Protein AF-A0A9E6DZT6-F1 (afdb_monomer_lite)

Sequence (75 aa):
MTKQSLTTDQAIRNEANKVIAALSNPNYPVDPVVAESVIESLHAIAESLELEVAKTLRIRLIAIRNNIHVNQVVA

Secondary structure (DSSP, 8-state):
-------HHHHHHHHHHHHHHHHT-SSSPPPHHHHHHHHHHHHHHHHHTT-THHHHHHHHHHHHHTT---PPPP-

pLDDT: mean 91.8, std 11.76, range [35.19, 98.5]

Foldseek 3Di:
DDPPDDDPLRVLLVVLQVLLCQCVPPPHHDDLVVNLVSLVVSLVVCVVVVHPCNVVSVVQSVCSVVVHRGDRRDD

Radius of gyration: 12.69 Å; chains: 1; bounding box: 28×32×33 Å

Structure (mmCIF, N/CA/C/O backbone):
data_AF-A0A9E6DZT6-F1
#
_entry.id   AF-A0A9E6DZT6-F1
#
loop_
_atom_site.group_PDB
_atom_site.id
_atom_site.type_symbol
_atom_site.label_atom_id
_atom_site.label_al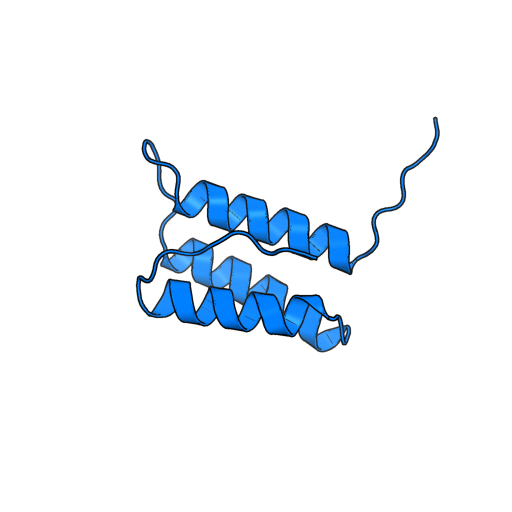t_id
_atom_site.label_comp_id
_atom_site.label_asym_id
_atom_site.label_entity_id
_atom_site.label_seq_id
_atom_site.pdbx_PDB_ins_code
_atom_site.Cartn_x
_atom_site.Cartn_y
_atom_site.Cartn_z
_atom_site.occupancy
_atom_site.B_iso_or_equiv
_atom_site.auth_seq_id
_atom_site.auth_comp_id
_atom_site.auth_asym_id
_atom_site.auth_atom_id
_atom_site.pdbx_PDB_model_num
ATOM 1 N N . MET A 1 1 ? 0.923 24.395 19.763 1.00 35.19 1 MET A N 1
ATOM 2 C CA . MET A 1 1 ? 1.075 23.247 18.840 1.00 35.19 1 MET A CA 1
ATOM 3 C C . MET A 1 1 ? -0.262 22.534 18.732 1.00 35.19 1 MET A C 1
ATOM 5 O O . MET A 1 1 ? -0.684 21.918 19.700 1.00 35.19 1 MET A O 1
ATOM 9 N N . THR A 1 2 ? -0.953 22.642 17.602 1.00 45.78 2 THR A N 1
ATOM 10 C CA . THR A 1 2 ? -2.133 21.819 17.309 1.00 45.78 2 THR A CA 1
ATOM 11 C C . THR A 1 2 ? -1.651 20.485 16.739 1.00 45.78 2 THR A C 1
ATOM 13 O O . THR A 1 2 ? -1.062 20.443 15.663 1.00 45.78 2 THR A O 1
ATOM 16 N N . LYS A 1 3 ? -1.837 19.384 17.477 1.00 54.97 3 LYS A N 1
ATOM 17 C CA . LYS A 1 3 ? -1.632 18.035 16.929 1.00 54.97 3 LYS A CA 1
ATOM 18 C C . LYS A 1 3 ? -2.751 17.784 15.916 1.00 54.97 3 LYS A C 1
ATOM 20 O O . LYS A 1 3 ? -3.900 17.633 16.317 1.00 54.97 3 LYS A O 1
ATOM 25 N N . GLN A 1 4 ? -2.439 17.762 14.622 1.00 58.38 4 GLN A N 1
ATOM 26 C CA . GLN A 1 4 ? -3.351 17.180 13.640 1.00 58.38 4 GLN A CA 1
ATOM 27 C C . GLN A 1 4 ? -3.375 15.669 13.883 1.00 58.38 4 GLN A C 1
ATOM 29 O O . GLN A 1 4 ? -2.367 14.992 13.698 1.00 58.38 4 GLN A O 1
ATOM 34 N N . SER A 1 5 ? -4.506 15.157 14.366 1.00 69.00 5 SER A N 1
ATOM 35 C CA . SER A 1 5 ? -4.722 13.717 14.478 1.00 69.00 5 SER A CA 1
ATOM 36 C C . SER A 1 5 ? -5.136 13.201 13.106 1.00 69.00 5 SER A C 1
ATOM 38 O O . SER A 1 5 ? -6.218 13.536 12.632 1.00 69.00 5 SER A O 1
ATOM 40 N N . LEU A 1 6 ? -4.278 12.410 12.463 1.00 82.44 6 LEU A N 1
ATOM 41 C CA . LEU A 1 6 ? -4.687 11.623 11.303 1.00 82.44 6 LEU A CA 1
ATOM 42 C C . LEU A 1 6 ? -5.625 10.501 11.756 1.00 82.44 6 LEU A C 1
ATOM 44 O O . LEU A 1 6 ? -5.412 9.911 12.818 1.00 82.44 6 LEU A O 1
ATOM 48 N N . THR A 1 7 ? -6.629 10.177 10.943 1.00 91.06 7 THR A N 1
ATOM 49 C CA . THR A 1 7 ? -7.349 8.910 11.117 1.00 91.06 7 THR A CA 1
ATOM 50 C C . THR A 1 7 ? -6.454 7.749 10.678 1.00 91.06 7 THR A C 1
ATOM 52 O O . THR A 1 7 ? -5.562 7.917 9.841 1.00 91.06 7 THR A O 1
ATOM 55 N N . THR A 1 8 ? -6.690 6.553 11.219 1.00 92.50 8 THR A N 1
ATOM 56 C CA . THR A 1 8 ? -5.945 5.346 10.825 1.00 92.50 8 THR A CA 1
ATOM 57 C C . THR A 1 8 ? -6.055 5.079 9.322 1.00 92.50 8 THR A C 1
ATOM 59 O O . THR A 1 8 ? -5.059 4.748 8.683 1.00 92.50 8 THR A O 1
ATOM 62 N N . ASP A 1 9 ? -7.234 5.315 8.738 1.00 91.50 9 ASP A N 1
ATOM 63 C CA . ASP A 1 9 ? -7.476 5.187 7.297 1.00 91.50 9 ASP A CA 1
ATOM 64 C C . ASP A 1 9 ? -6.579 6.131 6.477 1.00 91.50 9 ASP A C 1
ATOM 66 O O . ASP A 1 9 ? -5.870 5.696 5.567 1.00 91.50 9 ASP A O 1
ATOM 70 N N . GLN A 1 10 ? -6.510 7.410 6.867 1.00 93.62 10 GLN A N 1
ATOM 71 C CA . GLN A 1 10 ? -5.633 8.389 6.220 1.00 93.62 10 GLN A CA 1
ATOM 72 C C . GLN A 1 10 ? -4.153 8.007 6.355 1.00 93.62 10 GLN A C 1
ATOM 74 O O . GLN A 1 10 ? -3.380 8.205 5.418 1.00 93.62 10 GLN A O 1
ATOM 79 N N . ALA A 1 11 ? -3.744 7.465 7.505 1.00 94.88 11 ALA A N 1
ATOM 80 C CA . ALA A 1 11 ? -2.354 7.091 7.746 1.00 94.88 11 ALA A CA 1
ATOM 81 C C . ALA A 1 11 ? -1.928 5.923 6.845 1.00 94.88 11 ALA A C 1
ATOM 83 O O . ALA A 1 11 ? -0.896 6.006 6.177 1.00 94.88 11 ALA A O 1
ATOM 84 N N . ILE A 1 12 ? -2.761 4.883 6.764 1.00 96.69 12 ILE A N 1
ATOM 85 C CA . ILE A 1 12 ? -2.539 3.722 5.893 1.00 96.69 12 ILE A CA 1
ATOM 86 C C . ILE A 1 12 ? -2.522 4.145 4.421 1.00 96.69 12 ILE A C 1
ATOM 88 O O . ILE A 1 12 ? -1.625 3.753 3.672 1.00 96.69 12 ILE A O 1
ATOM 92 N N . ARG A 1 13 ? -3.470 4.993 4.008 1.00 96.31 13 ARG A N 1
ATOM 93 C CA . ARG A 1 13 ? -3.530 5.536 2.646 1.00 96.31 13 ARG A CA 1
ATOM 94 C C . ARG A 1 13 ? -2.260 6.290 2.270 1.00 96.31 13 ARG A C 1
ATOM 96 O O . ARG A 1 13 ? -1.709 6.073 1.193 1.00 96.31 13 ARG A O 1
ATOM 103 N N . ASN A 1 14 ? -1.794 7.167 3.156 1.00 96.25 14 ASN A N 1
ATOM 104 C CA . ASN A 1 14 ? -0.583 7.947 2.929 1.00 96.25 14 ASN A CA 1
ATOM 105 C C . ASN A 1 14 ? 0.644 7.048 2.782 1.00 96.25 14 ASN A C 1
ATOM 107 O O . ASN A 1 14 ? 1.482 7.310 1.921 1.00 96.25 14 ASN A O 1
ATOM 111 N N . GLU A 1 15 ? 0.748 5.989 3.584 1.00 96.81 15 GLU A N 1
ATOM 112 C CA . GLU A 1 15 ? 1.870 5.058 3.488 1.00 96.81 15 GLU A CA 1
ATOM 113 C C . GLU A 1 15 ? 1.832 4.243 2.192 1.00 96.81 15 GLU A C 1
ATOM 115 O O . GLU A 1 15 ? 2.830 4.181 1.475 1.00 96.81 15 GLU A O 1
ATOM 120 N N . ALA A 1 16 ? 0.662 3.726 1.810 1.00 97.38 16 ALA A N 1
ATOM 121 C CA . ALA A 1 16 ? 0.489 3.041 0.531 1.00 97.38 16 ALA A CA 1
ATOM 122 C C . ALA A 1 16 ? 0.884 3.934 -0.658 1.00 97.38 16 ALA A C 1
ATOM 124 O O . ALA A 1 16 ? 1.573 3.495 -1.577 1.00 97.38 16 ALA A O 1
ATOM 125 N N . ASN A 1 17 ? 0.510 5.212 -0.614 1.00 97.56 17 ASN A N 1
ATOM 126 C CA . ASN A 1 17 ? 0.837 6.185 -1.654 1.00 97.56 17 ASN A CA 1
ATOM 127 C C . ASN A 1 17 ? 2.341 6.461 -1.783 1.00 97.56 17 ASN A C 1
ATOM 129 O O . ASN A 1 17 ? 2.834 6.604 -2.907 1.00 97.56 17 ASN A O 1
ATOM 133 N N . LYS A 1 18 ? 3.094 6.455 -0.675 1.00 96.81 18 LYS A N 1
ATOM 134 C CA . LYS A 1 18 ? 4.565 6.534 -0.719 1.00 96.81 18 LYS A CA 1
ATOM 135 C C . LYS A 1 18 ? 5.175 5.316 -1.404 1.00 96.81 18 LYS A C 1
ATOM 137 O O . LYS A 1 18 ? 6.062 5.482 -2.236 1.00 96.81 18 LYS A O 1
ATOM 142 N N . VAL A 1 19 ? 4.683 4.114 -1.099 1.00 96.56 19 VAL A N 1
ATOM 143 C CA . VAL A 1 19 ? 5.158 2.869 -1.729 1.00 96.56 19 VAL A CA 1
ATOM 144 C C . VAL A 1 19 ? 4.877 2.886 -3.231 1.00 96.56 19 VAL A C 1
ATOM 146 O O . VAL A 1 19 ? 5.770 2.605 -4.025 1.00 96.56 19 VAL A O 1
ATOM 149 N N . ILE A 1 20 ? 3.67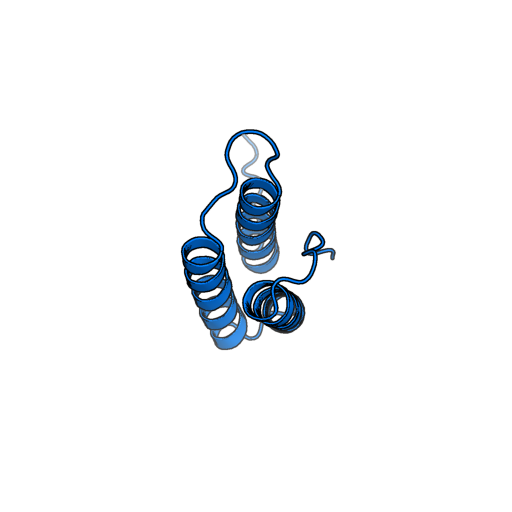3 3.297 -3.639 1.00 95.81 20 ILE A N 1
ATOM 150 C CA . ILE A 1 20 ? 3.296 3.416 -5.058 1.00 95.81 20 ILE A CA 1
ATOM 151 C C . ILE A 1 20 ? 4.175 4.449 -5.781 1.00 95.81 20 ILE A C 1
ATOM 153 O O . ILE A 1 20 ? 4.606 4.220 -6.915 1.00 95.81 20 ILE A O 1
ATOM 157 N N . ALA A 1 21 ? 4.473 5.576 -5.129 1.00 95.62 21 ALA A N 1
ATOM 158 C CA . ALA A 1 21 ? 5.363 6.594 -5.681 1.00 95.62 21 ALA A CA 1
ATOM 159 C C . ALA A 1 21 ? 6.807 6.083 -5.820 1.00 95.62 21 ALA A C 1
ATOM 161 O O . ALA A 1 21 ? 7.452 6.352 -6.831 1.00 95.62 21 ALA A O 1
ATOM 162 N N . ALA A 1 22 ? 7.297 5.311 -4.845 1.00 94.88 22 ALA A N 1
ATOM 163 C CA . ALA A 1 22 ? 8.611 4.674 -4.907 1.00 94.88 22 ALA A CA 1
ATOM 164 C C . ALA A 1 22 ? 8.685 3.609 -6.013 1.00 94.88 22 ALA A C 1
ATOM 166 O O . ALA A 1 22 ? 9.695 3.517 -6.704 1.00 94.88 22 ALA A O 1
ATOM 167 N N . LEU A 1 23 ? 7.608 2.846 -6.225 1.00 93.94 23 LEU A N 1
ATOM 168 C CA . LEU A 1 23 ? 7.521 1.840 -7.289 1.00 93.94 23 LEU A CA 1
ATOM 169 C C . LEU A 1 23 ? 7.566 2.490 -8.677 1.00 93.94 23 LEU A C 1
ATOM 171 O O . LEU A 1 23 ? 8.148 1.946 -9.608 1.00 93.94 23 LEU A O 1
ATOM 175 N N . SER A 1 24 ? 6.979 3.681 -8.798 1.00 88.12 24 SER A N 1
ATOM 176 C CA . SER A 1 24 ? 6.912 4.447 -10.048 1.00 88.12 24 SER A CA 1
ATOM 177 C C . SER A 1 24 ? 8.077 5.430 -10.223 1.00 88.12 24 SER A C 1
ATOM 179 O O . SER A 1 24 ? 8.031 6.276 -11.118 1.00 88.12 24 SER A O 1
ATOM 181 N N . ASN A 1 25 ? 9.102 5.378 -9.365 1.00 91.44 25 ASN A N 1
ATOM 182 C CA . ASN A 1 25 ? 10.224 6.305 -9.445 1.00 91.44 25 ASN A CA 1
ATOM 183 C C . ASN A 1 25 ? 11.109 5.972 -10.663 1.00 91.44 25 ASN A C 1
ATOM 185 O O . ASN A 1 25 ? 11.645 4.868 -10.732 1.00 91.44 25 ASN A O 1
ATOM 189 N N . PRO A 1 26 ? 11.319 6.911 -11.605 1.00 88.25 26 PRO A N 1
ATOM 190 C CA . PRO A 1 26 ? 12.033 6.624 -12.850 1.00 88.25 26 PRO A CA 1
ATOM 191 C C . PRO A 1 26 ? 13.538 6.398 -12.662 1.00 88.25 26 PRO A C 1
ATOM 193 O O . PRO A 1 26 ? 14.175 5.805 -13.526 1.00 88.25 26 PRO A O 1
ATOM 196 N N . ASN A 1 27 ? 14.114 6.880 -11.559 1.00 91.19 27 ASN A N 1
ATOM 197 C CA . ASN A 1 27 ? 15.556 6.824 -11.320 1.00 91.19 27 ASN A CA 1
ATOM 198 C C . ASN A 1 27 ? 15.952 5.649 -10.419 1.00 91.19 27 ASN A C 1
ATOM 200 O O . ASN A 1 27 ? 17.060 5.132 -10.530 1.00 91.19 27 ASN A O 1
ATOM 204 N N . TYR A 1 28 ? 15.071 5.263 -9.498 1.00 86.00 28 TYR A N 1
ATOM 205 C CA . TYR A 1 28 ? 15.313 4.215 -8.507 1.00 86.00 28 TYR A CA 1
ATOM 206 C C . TYR A 1 28 ? 13.981 3.559 -8.114 1.00 86.00 28 TYR A C 1
ATOM 208 O O . TYR A 1 28 ? 13.454 3.829 -7.032 1.00 86.00 28 TYR A O 1
ATOM 216 N N . PRO A 1 29 ? 13.391 2.736 -8.998 1.00 88.69 29 PRO A N 1
ATOM 217 C CA . PRO A 1 29 ? 12.152 2.049 -8.673 1.00 88.69 29 PRO A CA 1
ATOM 218 C C . PRO A 1 29 ? 12.395 1.058 -7.532 1.00 88.69 29 PRO A C 1
ATOM 220 O O . PRO A 1 29 ? 13.398 0.338 -7.527 1.00 88.69 29 PRO A O 1
ATOM 223 N N . VAL A 1 30 ? 11.478 1.008 -6.562 1.00 93.94 30 VAL A N 1
ATOM 224 C CA . VAL A 1 30 ? 11.489 -0.087 -5.584 1.00 93.94 30 VAL A CA 1
ATOM 225 C C . VAL A 1 30 ? 11.165 -1.407 -6.289 1.00 93.94 30 VAL A C 1
ATOM 227 O O . VAL A 1 30 ? 10.401 -1.426 -7.254 1.00 93.94 30 VAL A O 1
ATOM 230 N N . ASP A 1 31 ? 11.732 -2.511 -5.806 1.00 94.75 31 ASP A N 1
ATOM 231 C CA . ASP A 1 31 ? 11.404 -3.844 -6.311 1.00 94.75 31 ASP A CA 1
ATOM 232 C C . ASP A 1 31 ? 9.887 -4.109 -6.162 1.00 94.75 31 ASP A C 1
ATOM 234 O O . ASP A 1 31 ? 9.348 -3.931 -5.059 1.00 94.75 31 ASP A O 1
ATOM 238 N N . PRO A 1 32 ? 9.181 -4.531 -7.231 1.00 93.38 32 PRO A N 1
ATOM 239 C CA . PRO A 1 32 ? 7.760 -4.861 -7.173 1.00 93.38 32 PRO A CA 1
ATOM 240 C C . PRO A 1 32 ? 7.394 -5.867 -6.078 1.00 93.38 32 PRO A C 1
ATOM 242 O O . PRO A 1 32 ? 6.338 -5.718 -5.468 1.00 93.38 32 PRO A O 1
ATOM 245 N N . VAL A 1 33 ? 8.262 -6.837 -5.771 1.00 95.88 33 VAL A N 1
ATOM 246 C CA . VAL A 1 33 ? 8.032 -7.829 -4.704 1.00 95.88 33 VAL A CA 1
ATOM 247 C C . VAL A 1 33 ? 8.047 -7.165 -3.325 1.00 95.88 33 VAL A C 1
ATOM 249 O O . VAL A 1 33 ? 7.244 -7.495 -2.451 1.00 95.88 33 VAL A O 1
ATOM 252 N N . VAL A 1 34 ? 8.926 -6.178 -3.126 1.00 96.19 34 VAL A N 1
ATOM 253 C CA . VAL A 1 34 ? 8.968 -5.388 -1.886 1.00 96.19 34 VAL A CA 1
ATOM 254 C C . VAL A 1 34 ? 7.722 -4.511 -1.779 1.00 96.19 34 VAL A C 1
ATOM 256 O O . VAL A 1 34 ? 7.088 -4.474 -0.724 1.00 96.19 34 VAL A O 1
ATOM 259 N N . ALA A 1 35 ? 7.332 -3.843 -2.869 1.00 96.12 35 ALA A N 1
ATOM 260 C CA . ALA A 1 35 ? 6.104 -3.051 -2.904 1.00 96.12 35 ALA A CA 1
ATOM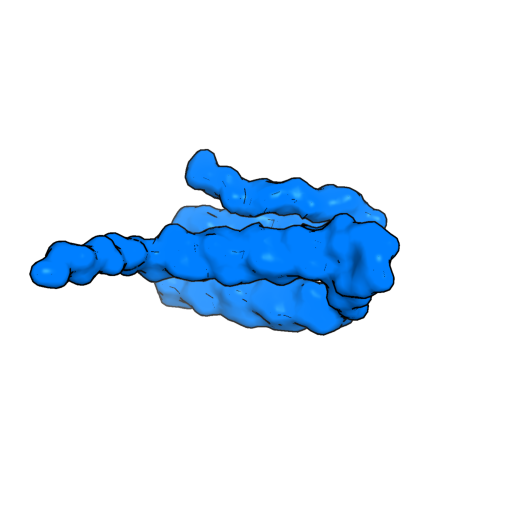 261 C C . ALA A 1 35 ? 4.862 -3.911 -2.615 1.00 96.12 35 ALA A C 1
ATOM 263 O O . ALA A 1 35 ? 4.002 -3.499 -1.836 1.00 96.12 35 ALA A O 1
ATOM 264 N N . GLU A 1 36 ? 4.790 -5.111 -3.195 1.00 97.44 36 GLU A N 1
ATOM 265 C CA . GLU A 1 36 ? 3.722 -6.081 -2.956 1.00 97.44 36 GLU A CA 1
ATOM 266 C C . GLU A 1 36 ? 3.611 -6.430 -1.472 1.00 97.44 36 GLU A C 1
ATOM 268 O O . GLU A 1 36 ? 2.538 -6.271 -0.893 1.00 97.44 36 GLU A O 1
ATOM 273 N N . SER A 1 37 ? 4.718 -6.834 -0.843 1.00 98.19 37 SER A N 1
ATOM 274 C CA . SER A 1 37 ? 4.738 -7.243 0.566 1.00 98.19 37 SER A CA 1
ATOM 275 C C . SER A 1 37 ? 4.273 -6.127 1.512 1.00 98.19 37 SER A C 1
ATOM 277 O O . SER A 1 37 ? 3.509 -6.374 2.454 1.00 98.19 37 SER A O 1
ATOM 279 N N . VAL A 1 38 ? 4.669 -4.877 1.245 1.00 97.88 38 VAL A N 1
ATOM 280 C CA . VAL A 1 38 ? 4.230 -3.728 2.051 1.00 97.88 38 VAL A CA 1
ATOM 281 C C . VAL A 1 38 ? 2.743 -3.436 1.835 1.00 97.88 38 VAL A C 1
ATOM 283 O O . VAL A 1 38 ? 2.013 -3.257 2.810 1.00 97.88 38 VAL A O 1
ATOM 286 N N . ILE A 1 39 ? 2.263 -3.418 0.586 1.00 98.12 39 ILE A N 1
ATOM 287 C CA . ILE A 1 39 ? 0.842 -3.171 0.290 1.00 98.12 39 ILE A CA 1
ATOM 288 C C . ILE A 1 39 ? -0.047 -4.299 0.832 1.00 98.12 39 ILE A C 1
ATOM 290 O O . ILE A 1 39 ? -1.128 -4.016 1.347 1.00 98.12 39 ILE A O 1
ATOM 294 N N . GLU A 1 40 ? 0.404 -5.552 0.783 1.00 98.44 40 GLU A N 1
ATOM 295 C CA . GLU A 1 40 ? -0.285 -6.697 1.387 1.00 98.44 40 GLU A CA 1
ATOM 296 C C . GLU A 1 40 ? -0.385 -6.559 2.910 1.00 98.44 40 GLU A C 1
ATOM 298 O O . GLU A 1 40 ? -1.459 -6.756 3.481 1.00 98.44 40 GLU A O 1
ATOM 303 N N . SER A 1 41 ? 0.695 -6.126 3.562 1.00 98.50 41 SER A N 1
ATOM 304 C CA . SER A 1 41 ? 0.701 -5.867 5.006 1.00 98.50 41 SER A CA 1
ATOM 305 C C . SER A 1 41 ? -0.270 -4.742 5.387 1.00 98.50 41 SER A C 1
ATOM 307 O O . SER A 1 41 ? -1.054 -4.881 6.326 1.00 98.50 41 SER A O 1
ATOM 309 N N . LEU A 1 42 ? -0.269 -3.639 4.632 1.00 98.31 42 LEU A N 1
ATOM 310 C CA . LEU A 1 42 ? -1.200 -2.524 4.840 1.00 98.31 42 LEU A CA 1
ATOM 311 C C . LEU A 1 42 ? -2.658 -2.935 4.592 1.00 98.31 42 LEU A C 1
ATOM 313 O O . LEU A 1 42 ? -3.543 -2.516 5.338 1.00 98.31 42 LEU A O 1
ATOM 317 N N . HIS A 1 43 ? -2.905 -3.771 3.579 1.00 98.38 43 HIS A N 1
ATOM 318 C CA . HIS A 1 43 ? -4.221 -4.343 3.305 1.00 98.38 43 HIS A CA 1
ATOM 319 C C . HIS A 1 43 ? -4.715 -5.187 4.482 1.00 98.38 43 HIS A C 1
ATOM 321 O O . HIS A 1 43 ? -5.829 -4.964 4.942 1.00 98.38 43 HIS A O 1
ATOM 327 N N . ALA A 1 44 ? -3.888 -6.098 5.003 1.00 98.31 44 ALA A N 1
ATOM 328 C CA . ALA A 1 44 ? -4.261 -6.957 6.127 1.00 98.31 44 ALA A CA 1
ATOM 329 C C . ALA A 1 44 ? -4.614 -6.146 7.387 1.00 98.31 44 ALA A C 1
ATOM 331 O O . ALA A 1 44 ? -5.607 -6.433 8.055 1.00 98.31 44 ALA A O 1
ATOM 332 N N . ILE A 1 45 ? -3.847 -5.088 7.682 1.00 98.06 45 ILE A N 1
ATOM 333 C CA . ILE A 1 45 ? -4.155 -4.172 8.790 1.00 98.06 45 ILE A CA 1
ATOM 334 C C . ILE A 1 45 ? -5.496 -3.473 8.542 1.00 98.06 45 ILE A C 1
ATOM 336 O O . ILE A 1 45 ? -6.362 -3.488 9.416 1.00 98.06 45 ILE A O 1
ATOM 340 N N . ALA A 1 46 ? -5.693 -2.886 7.358 1.00 97.62 46 ALA A N 1
ATOM 341 C CA . ALA A 1 46 ? -6.926 -2.179 7.021 1.00 97.62 46 ALA A CA 1
ATOM 342 C C . ALA A 1 46 ? -8.160 -3.094 7.051 1.00 97.62 46 ALA A C 1
ATOM 344 O O . ALA A 1 46 ? -9.209 -2.681 7.535 1.00 97.62 46 ALA A O 1
ATOM 345 N N . GLU A 1 47 ? -8.023 -4.333 6.577 1.00 97.81 47 GLU A N 1
ATOM 346 C CA . GLU A 1 47 ? -9.076 -5.349 6.588 1.00 97.81 47 GLU A CA 1
ATOM 347 C C . GLU A 1 47 ? -9.441 -5.753 8.022 1.00 97.81 47 GLU A C 1
ATOM 349 O O . GLU A 1 47 ? -10.621 -5.778 8.361 1.00 97.81 47 GLU A O 1
ATOM 354 N N . SER A 1 48 ? -8.449 -5.966 8.897 1.00 98.00 48 SER A N 1
ATOM 355 C CA . SER A 1 48 ? -8.686 -6.305 10.312 1.00 98.00 48 SER A CA 1
ATOM 356 C C . SER A 1 48 ? -9.383 -5.197 11.111 1.00 98.00 48 SER A C 1
ATOM 358 O O . SER A 1 48 ? -10.029 -5.465 12.120 1.00 98.00 48 SER A O 1
ATOM 360 N N . LEU A 1 49 ? -9.235 -3.951 10.657 1.00 97.19 49 LEU A N 1
ATOM 361 C CA . LEU A 1 49 ? -9.839 -2.762 11.250 1.00 97.19 49 LEU A CA 1
ATOM 362 C C . LEU A 1 49 ? -11.135 -2.339 10.536 1.00 97.19 49 LEU A C 1
ATOM 364 O O . LEU A 1 49 ? -11.671 -1.280 10.855 1.00 97.19 49 LEU A O 1
ATOM 368 N N . GLU A 1 50 ? -11.605 -3.130 9.563 1.00 96.06 50 GLU A N 1
ATOM 369 C CA . GLU A 1 50 ? -12.796 -2.859 8.745 1.00 96.06 50 GLU A CA 1
ATOM 370 C C . GLU A 1 50 ? -12.784 -1.469 8.074 1.00 96.06 50 GLU A C 1
ATOM 372 O O . GLU A 1 50 ? -13.815 -0.816 7.910 1.00 96.06 50 GLU A O 1
ATOM 377 N N . LEU A 1 51 ? -11.600 -0.996 7.669 1.00 95.31 51 LEU A N 1
ATOM 378 C CA . LEU A 1 51 ? -11.428 0.321 7.052 1.00 95.31 51 LEU A CA 1
ATOM 379 C C . LEU A 1 51 ? -11.786 0.300 5.562 1.00 95.31 51 LEU A C 1
ATOM 381 O O . LEU A 1 51 ? -11.483 -0.650 4.836 1.00 95.31 51 LEU A O 1
ATOM 385 N N . GLU A 1 52 ? -12.357 1.399 5.067 1.00 93.06 52 GLU A N 1
ATOM 386 C CA . GLU A 1 52 ? -12.767 1.529 3.663 1.00 93.06 52 GLU A CA 1
ATOM 387 C C . GLU A 1 52 ? -11.583 1.399 2.694 1.00 93.06 52 GLU A C 1
ATOM 389 O O . GLU A 1 52 ? -11.720 0.788 1.626 1.00 93.06 52 GLU A O 1
ATOM 394 N N . VAL A 1 53 ? -10.398 1.884 3.094 1.00 95.56 53 VAL A N 1
ATOM 395 C CA . VAL A 1 53 ? -9.167 1.810 2.292 1.00 95.56 53 VAL A CA 1
ATOM 396 C C . VAL A 1 53 ? -8.732 0.375 1.957 1.00 95.56 53 VAL A C 1
ATOM 398 O O . VAL A 1 53 ? -8.012 0.172 0.977 1.00 95.56 53 VAL A O 1
ATOM 401 N N . ALA A 1 54 ? -9.191 -0.642 2.700 1.00 97.06 54 ALA A N 1
ATOM 402 C CA . ALA A 1 54 ? -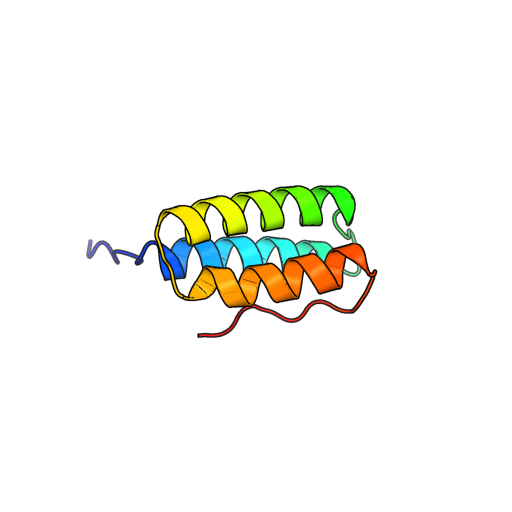8.847 -2.042 2.441 1.00 97.06 54 ALA A CA 1
ATOM 403 C C . ALA A 1 54 ? -9.230 -2.469 1.013 1.00 97.06 54 ALA A C 1
ATOM 405 O O . ALA A 1 54 ? -8.414 -3.024 0.274 1.00 97.06 54 ALA A O 1
ATOM 406 N N . LYS A 1 55 ? -10.441 -2.124 0.555 1.00 95.38 55 LYS A N 1
ATOM 407 C CA . LYS A 1 55 ? -10.905 -2.483 -0.799 1.00 95.38 55 LYS A CA 1
ATOM 408 C C . LYS A 1 55 ? -10.014 -1.873 -1.878 1.00 95.38 55 LYS A C 1
ATOM 410 O O . LYS A 1 55 ? -9.662 -2.537 -2.853 1.00 95.38 55 LYS A O 1
ATOM 415 N N . THR A 1 56 ? -9.620 -0.618 -1.695 1.00 96.06 56 THR A N 1
ATOM 416 C CA . THR A 1 56 ? -8.756 0.107 -2.627 1.00 96.06 56 THR A CA 1
ATOM 417 C 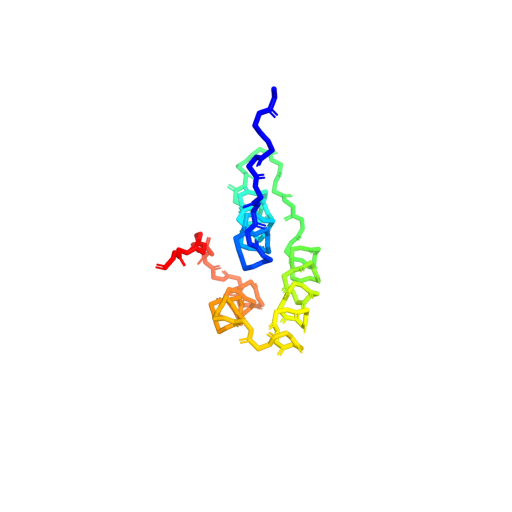C . THR A 1 56 ? -7.345 -0.475 -2.647 1.00 96.06 56 THR A C 1
ATOM 419 O O . THR A 1 56 ? -6.793 -0.668 -3.732 1.00 96.06 56 THR A O 1
ATOM 422 N N . LEU A 1 57 ? -6.783 -0.832 -1.486 1.00 97.38 57 LEU A N 1
ATOM 423 C CA . LEU A 1 57 ? -5.476 -1.495 -1.391 1.00 97.38 57 LEU A CA 1
ATOM 424 C C . LEU A 1 57 ? -5.469 -2.858 -2.077 1.00 97.38 57 LEU A C 1
ATOM 426 O O . LEU A 1 57 ? -4.520 -3.160 -2.797 1.00 97.38 57 LEU A O 1
ATOM 430 N N . ARG A 1 58 ? -6.546 -3.642 -1.952 1.00 97.50 58 ARG A N 1
ATOM 431 C CA . ARG A 1 58 ? -6.675 -4.931 -2.649 1.00 97.50 58 ARG A CA 1
ATOM 432 C C . ARG A 1 58 ? -6.562 -4.783 -4.164 1.00 97.50 58 ARG A C 1
ATOM 434 O O . ARG A 1 58 ? -5.886 -5.576 -4.814 1.00 97.50 58 ARG A O 1
ATOM 441 N N . ILE A 1 59 ? -7.183 -3.748 -4.734 1.00 96.75 59 ILE A N 1
ATOM 442 C CA . ILE A 1 59 ? -7.082 -3.454 -6.172 1.00 96.75 59 ILE A CA 1
ATOM 443 C C . ILE A 1 59 ? -5.635 -3.107 -6.549 1.00 96.75 59 ILE A C 1
ATOM 445 O O . ILE A 1 59 ? -5.145 -3.567 -7.580 1.00 96.75 59 ILE A O 1
ATOM 449 N N . ARG A 1 60 ? -4.930 -2.319 -5.724 1.00 96.88 60 ARG A N 1
ATOM 450 C CA . ARG A 1 60 ? -3.517 -1.977 -5.973 1.00 96.88 60 ARG A CA 1
ATOM 451 C C . ARG A 1 60 ? -2.601 -3.189 -5.862 1.00 96.88 60 ARG A C 1
ATOM 453 O O . ARG A 1 60 ? -1.737 -3.351 -6.715 1.00 96.88 60 ARG A O 1
ATOM 460 N N . LEU A 1 61 ? -2.843 -4.071 -4.896 1.00 96.94 61 LEU A N 1
ATOM 461 C CA . LEU A 1 61 ? -2.113 -5.327 -4.750 1.00 96.94 61 LEU A CA 1
ATOM 462 C C . LEU A 1 61 ? -2.253 -6.208 -6.000 1.00 96.94 61 LEU A C 1
ATOM 464 O O . LEU A 1 61 ? -1.264 -6.732 -6.503 1.00 96.94 61 LEU A O 1
ATOM 468 N N . ILE A 1 62 ? -3.470 -6.318 -6.546 1.00 97.25 62 ILE A N 1
ATOM 469 C CA . ILE A 1 62 ? -3.715 -7.040 -7.804 1.00 97.25 62 ILE A CA 1
ATOM 470 C C . ILE A 1 62 ? -2.946 -6.392 -8.961 1.00 97.25 62 ILE A C 1
ATOM 472 O O . ILE A 1 62 ? -2.333 -7.109 -9.747 1.00 97.25 62 ILE A O 1
ATOM 476 N N . ALA A 1 63 ? -2.942 -5.061 -9.070 1.00 96.62 63 ALA A N 1
ATOM 477 C CA . ALA A 1 63 ? -2.195 -4.373 -10.122 1.00 96.62 63 ALA A CA 1
ATOM 478 C C . ALA A 1 63 ? -0.681 -4.646 -10.032 1.00 96.62 63 ALA A C 1
ATOM 480 O O . ALA A 1 63 ? -0.084 -5.003 -11.046 1.00 96.62 63 ALA A O 1
ATOM 481 N N . ILE A 1 64 ? -0.093 -4.572 -8.829 1.00 95.38 64 ILE A N 1
ATOM 482 C CA . ILE A 1 64 ? 1.331 -4.876 -8.588 1.00 95.38 64 ILE A CA 1
ATOM 483 C C . ILE A 1 64 ? 1.658 -6.311 -9.020 1.00 95.38 64 ILE A C 1
ATOM 485 O O . ILE A 1 64 ? 2.541 -6.509 -9.850 1.00 95.38 64 ILE A O 1
ATOM 489 N N . ARG A 1 65 ? 0.888 -7.302 -8.546 1.00 96.31 65 ARG A N 1
ATOM 490 C CA . ARG A 1 65 ? 1.075 -8.732 -8.872 1.00 96.31 65 ARG A CA 1
ATOM 491 C C . ARG A 1 65 ? 1.015 -9.044 -10.367 1.00 96.31 65 ARG A C 1
ATOM 493 O O . ARG A 1 65 ? 1.583 -10.032 -10.817 1.00 96.31 65 ARG A O 1
ATOM 500 N N . ASN A 1 66 ? 0.300 -8.220 -11.130 1.00 96.12 66 ASN A N 1
ATOM 501 C CA . ASN A 1 66 ? 0.128 -8.387 -12.571 1.00 96.12 66 ASN A CA 1
ATOM 502 C C . ASN A 1 66 ? 1.019 -7.444 -13.396 1.00 96.12 66 ASN A C 1
ATOM 504 O O . ASN A 1 66 ? 0.835 -7.361 -14.609 1.00 96.12 66 ASN A O 1
ATOM 508 N N . ASN A 1 67 ? 1.967 -6.730 -12.774 1.00 92.50 67 ASN A N 1
ATOM 509 C CA . ASN A 1 67 ? 2.824 -5.734 -13.432 1.00 92.50 67 ASN A CA 1
ATOM 510 C C . ASN A 1 67 ? 2.030 -4.660 -14.206 1.00 92.50 67 ASN A C 1
ATOM 512 O O . ASN A 1 67 ? 2.449 -4.186 -15.263 1.00 92.50 67 ASN A O 1
ATOM 516 N N . ILE A 1 68 ? 0.863 -4.278 -13.684 1.00 94.69 68 ILE A N 1
ATOM 517 C CA . ILE A 1 68 ? 0.011 -3.219 -14.233 1.00 94.69 68 ILE A CA 1
ATOM 518 C C . ILE A 1 68 ? 0.383 -1.896 -13.561 1.00 94.69 68 ILE A C 1
ATOM 520 O O . ILE A 1 68 ? 0.692 -1.863 -12.372 1.00 94.69 68 ILE A O 1
ATOM 524 N N . HIS A 1 69 ? 0.307 -0.785 -14.301 1.00 92.38 69 HIS A N 1
ATOM 525 C CA . HIS A 1 69 ? 0.517 0.547 -13.735 1.00 92.38 69 HIS A CA 1
ATOM 526 C C . HIS A 1 69 ? -0.397 0.804 -12.523 1.00 92.38 69 HIS A C 1
ATOM 528 O O . HIS A 1 69 ? -1.618 0.631 -12.587 1.00 92.38 69 HIS A O 1
ATOM 534 N N . VAL A 1 70 ? 0.203 1.239 -11.414 1.00 93.88 70 VAL A N 1
ATOM 535 C CA . VAL A 1 70 ? -0.469 1.369 -10.120 1.00 93.88 70 VAL A CA 1
ATOM 536 C C . VAL A 1 70 ? -0.735 2.842 -9.829 1.00 93.88 70 VAL A C 1
ATOM 538 O O . VAL A 1 70 ? 0.178 3.613 -9.556 1.00 93.88 70 VAL A O 1
ATOM 541 N N . ASN A 1 71 ? -2.007 3.233 -9.850 1.00 93.50 71 ASN A N 1
ATOM 542 C CA . ASN A 1 71 ? -2.415 4.590 -9.491 1.00 93.50 71 ASN A CA 1
ATOM 543 C C . ASN A 1 71 ? -2.392 4.805 -7.974 1.00 93.50 71 ASN A C 1
ATOM 545 O O . ASN A 1 71 ? -2.574 3.869 -7.19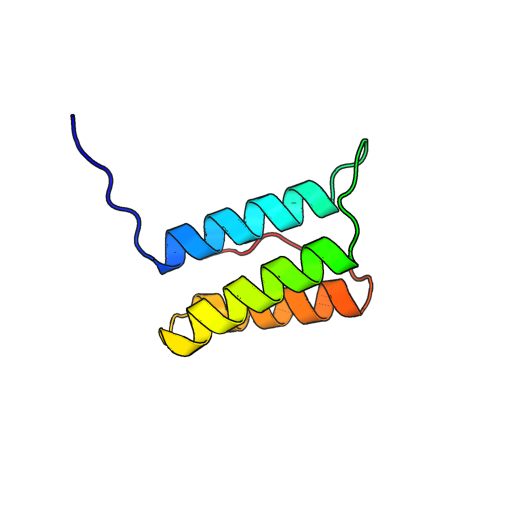7 1.00 93.50 71 ASN A O 1
ATOM 549 N N . GLN A 1 72 ? -2.292 6.062 -7.549 1.00 95.06 72 GLN A N 1
ATOM 550 C CA . GLN A 1 72 ? -2.449 6.445 -6.145 1.00 95.06 72 GLN A CA 1
ATOM 551 C C . GLN A 1 72 ? -3.817 5.999 -5.583 1.00 95.06 72 GLN A C 1
ATOM 553 O O . GLN A 1 72 ? -4.804 5.813 -6.313 1.00 95.06 72 GLN A O 1
ATOM 558 N N . VAL A 1 73 ? -3.872 5.789 -4.273 1.00 93.00 73 VAL A N 1
ATOM 559 C CA . VAL A 1 73 ? -5.092 5.532 -3.507 1.00 93.00 73 VAL A CA 1
ATOM 560 C C . VAL A 1 73 ? -5.752 6.871 -3.184 1.00 93.00 73 VAL A C 1
ATOM 562 O O . VAL A 1 73 ? -5.155 7.726 -2.526 1.00 93.00 73 VAL A O 1
ATOM 565 N N . VAL A 1 74 ? -6.982 7.045 -3.666 1.00 88.00 74 VAL A N 1
ATOM 566 C CA . VAL A 1 74 ? -7.811 8.242 -3.468 1.00 88.00 74 VAL A CA 1
ATOM 567 C C . VAL A 1 74 ? -8.859 8.009 -2.376 1.00 88.00 74 VAL A C 1
ATOM 569 O O . VAL A 1 74 ? -9.121 6.859 -2.022 1.00 88.00 74 VAL A O 1
ATOM 572 N N . ALA A 1 75 ? -9.381 9.110 -1.820 1.00 66.50 75 ALA A N 1
ATOM 573 C CA . ALA A 1 75 ? -10.492 9.118 -0.867 1.00 66.50 75 ALA A CA 1
ATOM 574 C C . ALA A 1 75 ? -11.805 8.704 -1.532 1.00 66.50 75 ALA A C 1
ATOM 576 O O . ALA A 1 75 ? -12.004 9.117 -2.698 1.00 66.50 75 ALA A O 1
#